Protein AF-A0A939H7C6-F1 (afdb_monomer_lite)

Sequence (168 aa):
MSLGDVASVATLLLFITYIAGRVWRVKIVLDSKFDVLEVKDFSEDIPALITEEDNYIDLGGPHLIKLSSPIKIRQVTFHKIDYSIDDSGDMQSKLNFGSSHIKIEPHECLYIGIELSETLPLHQIRIEYIDFSIATFGISENRRNGSIEKENYEVKSTIKTYLYYLVI

Secondary structure (DSSP, 8-state):
--HHHHHHHHHHHHHHHHHHHHHHHHHHHHHTTTT--EEEE--S---TTGGGSTTEEE-S-SEEEEEE-SS-EEEEEEEEEEEEE-TTSPEEEEEEEEEEEEEE-TT-EEEEEE---SSS-SEEEEEEETTS-EEEEEEEE-TTT--EEEEEEEEE--HHHHHHHHH-

Foldseek 3Di:
DDPVVVVVVVVVVVVVVVLVVLLVVLVVVQVPFPPPWDWDWPLDDPPPVVVPDPQEEEQPANTKIKTAGQFKWQKKWKWFWDWDQDPVRDIDIDTDTRDMDGIDHHGRIHIYHDHAAQPDFRMKMWIQTPLRKIWIWGWHAHPPPRDIDTHPTDIDDDPSNSVSSVVD

Structure (mmCIF, N/CA/C/O backbone):
data_AF-A0A939H7C6-F1
#
_entry.id   AF-A0A939H7C6-F1
#
loop_
_atom_site.group_PDB
_atom_site.id
_atom_site.type_symbol
_atom_site.label_atom_id
_atom_site.label_alt_id
_atom_site.label_comp_id
_atom_site.label_asym_id
_atom_site.label_entity_id
_atom_site.label_seq_id
_atom_site.pdbx_PDB_ins_code
_atom_site.Cartn_x
_atom_site.Cartn_y
_atom_site.Cartn_z
_atom_site.occupancy
_atom_site.B_iso_or_equiv
_atom_site.auth_seq_id
_atom_site.auth_comp_id
_atom_site.auth_asym_id
_atom_site.auth_atom_id
_atom_site.pdbx_PDB_model_num
ATOM 1 N N . MET A 1 1 ? 37.154 12.190 -38.096 1.00 66.94 1 MET A N 1
ATOM 2 C CA . MET A 1 1 ? 35.917 11.566 -37.593 1.00 66.94 1 MET A CA 1
ATOM 3 C C . MET A 1 1 ? 35.231 10.945 -38.792 1.00 66.94 1 MET A C 1
ATOM 5 O O . MET A 1 1 ? 34.924 11.662 -39.737 1.00 66.94 1 MET A O 1
ATOM 9 N N . SER A 1 2 ? 35.165 9.620 -38.839 1.00 85.69 2 SER A N 1
ATOM 10 C CA . SER A 1 2 ? 34.557 8.895 -39.953 1.00 85.69 2 SER A CA 1
ATOM 11 C C . SER A 1 2 ? 33.032 9.035 -39.908 1.00 85.69 2 SER A C 1
ATOM 13 O O . SER A 1 2 ? 32.458 9.342 -38.862 1.00 85.69 2 SER A O 1
ATOM 15 N N . LEU A 1 3 ? 32.357 8.791 -41.035 1.00 85.12 3 LEU A N 1
ATOM 16 C CA . LEU A 1 3 ? 30.890 8.775 -41.084 1.00 85.12 3 LEU A CA 1
ATOM 17 C C . LEU A 1 3 ? 30.302 7.754 -40.084 1.00 85.12 3 LEU A C 1
ATOM 19 O O . LEU A 1 3 ? 29.246 7.989 -39.502 1.00 85.12 3 LEU A O 1
ATOM 23 N N . GLY A 1 4 ? 31.024 6.651 -39.848 1.00 88.12 4 GLY A N 1
ATOM 24 C CA . GLY A 1 4 ? 30.667 5.621 -38.873 1.00 88.12 4 GLY A CA 1
ATOM 25 C C . GLY A 1 4 ? 30.739 6.103 -37.424 1.00 88.12 4 GLY A C 1
ATOM 26 O O . GLY A 1 4 ? 29.863 5.760 -36.634 1.00 88.12 4 GLY A O 1
ATOM 27 N N . ASP A 1 5 ? 31.708 6.957 -37.083 1.00 91.50 5 ASP A N 1
ATOM 28 C CA . ASP A 1 5 ? 31.823 7.526 -35.732 1.00 91.50 5 ASP A CA 1
ATOM 29 C C . ASP A 1 5 ? 30.631 8.439 -35.423 1.00 91.50 5 ASP A C 1
ATOM 31 O O . ASP A 1 5 ? 30.045 8.371 -34.344 1.00 91.50 5 ASP A O 1
ATOM 35 N N . VAL A 1 6 ? 30.230 9.264 -36.397 1.00 91.06 6 VAL A N 1
ATOM 36 C CA . VAL A 1 6 ? 29.074 10.163 -36.268 1.00 91.06 6 VAL A CA 1
ATOM 37 C C . VAL A 1 6 ? 27.775 9.362 -36.148 1.00 91.06 6 VAL A C 1
ATOM 39 O O . VAL A 1 6 ? 26.953 9.658 -35.281 1.00 91.06 6 VAL A O 1
ATOM 42 N N . ALA A 1 7 ? 27.605 8.319 -36.968 1.00 91.12 7 ALA A N 1
ATOM 43 C CA . ALA A 1 7 ? 26.440 7.440 -36.901 1.00 91.12 7 ALA A CA 1
ATOM 44 C C . ALA A 1 7 ? 26.359 6.692 -35.560 1.00 91.12 7 ALA A C 1
ATOM 46 O O . ALA A 1 7 ? 25.293 6.652 -34.951 1.00 91.12 7 ALA A O 1
ATOM 47 N N . SER A 1 8 ? 27.483 6.171 -35.063 1.00 93.19 8 SER A N 1
ATOM 48 C CA . SER A 1 8 ? 27.558 5.480 -33.772 1.00 93.19 8 SER A CA 1
ATOM 49 C C . SER A 1 8 ? 27.149 6.399 -32.614 1.00 93.19 8 SER A C 1
ATOM 51 O O . SER A 1 8 ? 26.252 6.062 -31.836 1.00 93.19 8 SER A O 1
ATOM 53 N N . VAL A 1 9 ? 27.704 7.617 -32.559 1.00 93.94 9 VAL A N 1
ATOM 54 C CA . VAL A 1 9 ? 27.340 8.622 -31.545 1.00 93.94 9 VAL A CA 1
ATOM 55 C C . VAL A 1 9 ? 25.857 8.996 -31.635 1.00 93.94 9 VAL A C 1
ATOM 57 O O . VAL A 1 9 ? 25.180 9.064 -30.609 1.00 93.94 9 VAL A O 1
ATOM 60 N N . ALA A 1 10 ? 25.326 9.184 -32.847 1.00 92.44 10 ALA A N 1
ATOM 61 C CA . ALA A 1 10 ? 23.911 9.486 -33.048 1.00 92.44 10 ALA A CA 1
ATOM 62 C C . ALA A 1 10 ? 23.000 8.341 -32.571 1.00 92.44 10 ALA A C 1
ATOM 64 O O . ALA A 1 10 ? 22.019 8.589 -31.870 1.00 92.44 10 ALA A O 1
ATOM 65 N N . THR A 1 11 ? 23.340 7.085 -32.884 1.00 94.00 11 THR A N 1
ATOM 66 C CA . THR A 1 11 ? 22.577 5.918 -32.410 1.00 94.00 11 THR A CA 1
ATOM 67 C C . THR A 1 11 ? 22.624 5.767 -30.892 1.00 94.00 11 THR A C 1
ATOM 69 O O . THR A 1 11 ? 21.600 5.468 -30.280 1.00 94.00 11 THR A O 1
ATOM 72 N N . LEU A 1 12 ? 23.769 6.051 -30.265 1.00 94.06 12 LEU A N 1
ATOM 73 C CA . LEU A 1 12 ? 23.910 6.015 -28.812 1.00 94.06 12 LEU A CA 1
ATOM 74 C C . LEU A 1 12 ? 23.056 7.096 -28.134 1.00 94.06 12 LEU A C 1
ATOM 76 O O . LEU A 1 12 ? 22.357 6.811 -27.163 1.00 94.06 12 LEU A O 1
ATOM 80 N N . LEU A 1 13 ? 23.059 8.323 -28.664 1.00 94.19 13 LEU A N 1
ATOM 81 C CA . LEU A 1 13 ? 22.219 9.412 -28.159 1.00 94.19 13 LEU A CA 1
ATOM 82 C C . LEU A 1 13 ? 20.725 9.099 -28.304 1.00 94.19 13 LEU A C 1
ATOM 84 O O . LEU A 1 13 ? 19.957 9.324 -27.366 1.00 94.19 13 LEU A O 1
ATOM 88 N N . LEU A 1 14 ? 20.307 8.542 -29.444 1.00 93.56 14 LEU A N 1
ATOM 89 C CA . LEU A 1 14 ? 18.924 8.103 -29.656 1.00 93.56 14 LEU A CA 1
ATOM 90 C C . LEU A 1 14 ? 18.518 7.009 -28.665 1.00 93.56 14 LEU A C 1
ATOM 92 O O . LEU A 1 14 ? 17.425 7.052 -28.108 1.00 93.56 14 LEU A O 1
ATOM 96 N N . PHE A 1 15 ? 19.411 6.062 -28.388 1.00 93.12 15 PHE A N 1
ATOM 97 C CA . PHE A 1 15 ? 19.155 5.006 -27.416 1.00 93.12 15 PHE A CA 1
ATOM 98 C C . PHE A 1 15 ? 18.995 5.551 -25.989 1.00 93.12 15 PHE A C 1
ATOM 100 O O . PHE A 1 15 ? 18.034 5.209 -25.298 1.00 93.12 15 PHE A O 1
ATOM 107 N N . ILE A 1 16 ? 19.885 6.451 -25.561 1.00 92.94 16 ILE A N 1
ATOM 108 C CA . ILE A 1 16 ? 19.815 7.078 -24.232 1.00 92.94 16 ILE A CA 1
ATOM 109 C C . ILE A 1 16 ? 18.540 7.917 -24.094 1.00 92.94 16 ILE A C 1
ATOM 111 O O . ILE A 1 16 ? 17.831 7.799 -23.095 1.00 92.94 16 ILE A O 1
ATOM 115 N N . THR A 1 17 ? 18.216 8.737 -25.097 1.00 91.38 17 THR A N 1
ATOM 116 C CA . THR A 1 17 ? 17.002 9.572 -25.079 1.00 91.38 17 THR A CA 1
ATOM 117 C C . THR A 1 17 ? 15.726 8.733 -25.099 1.00 91.38 17 THR A C 1
ATOM 119 O O . THR A 1 17 ? 14.783 9.053 -24.376 1.00 91.38 17 THR A O 1
ATOM 122 N N . TYR A 1 18 ? 15.709 7.618 -25.833 1.00 89.00 18 TYR A N 1
ATOM 123 C CA . TYR A 1 18 ? 14.611 6.653 -25.804 1.00 89.00 18 TYR A CA 1
ATOM 124 C C . TYR A 1 18 ? 14.410 6.046 -24.407 1.00 89.00 18 TYR A C 1
ATOM 126 O O . TYR A 1 18 ? 13.288 6.050 -23.896 1.00 89.00 18 TYR A O 1
ATOM 134 N N . ILE A 1 19 ? 15.483 5.577 -23.755 1.00 86.19 19 ILE A N 1
ATOM 135 C CA . ILE A 1 19 ? 15.402 5.025 -22.392 1.00 86.19 19 ILE A CA 1
ATOM 136 C C . ILE A 1 19 ? 14.924 6.093 -21.409 1.00 86.19 19 ILE A C 1
ATOM 138 O O . ILE A 1 19 ? 14.005 5.835 -20.632 1.00 86.19 19 ILE A O 1
ATOM 142 N N . ALA A 1 20 ? 15.499 7.296 -21.460 1.00 86.88 20 ALA A N 1
ATOM 143 C CA . ALA A 1 20 ? 15.105 8.397 -20.586 1.00 86.88 20 ALA A CA 1
ATOM 144 C C . ALA A 1 20 ? 13.619 8.755 -20.763 1.00 86.88 20 ALA A C 1
ATOM 146 O O . ALA A 1 20 ? 12.896 8.888 -19.777 1.00 86.88 20 ALA A O 1
ATOM 147 N N . GLY A 1 21 ? 13.140 8.828 -22.010 1.00 85.75 21 GLY A N 1
ATOM 148 C CA . GLY A 1 21 ? 11.731 9.066 -22.321 1.00 85.75 21 GLY A CA 1
ATOM 149 C C . GLY A 1 21 ? 10.813 7.954 -21.810 1.00 85.75 21 GLY A C 1
ATOM 150 O O . GLY A 1 21 ? 9.756 8.239 -21.242 1.00 85.75 21 GLY A O 1
ATOM 151 N N . ARG A 1 22 ? 11.222 6.683 -21.938 1.00 82.25 22 ARG A N 1
ATOM 152 C CA . ARG A 1 22 ? 10.477 5.548 -21.374 1.00 82.25 22 ARG A CA 1
ATOM 153 C C . ARG A 1 22 ? 10.399 5.647 -19.852 1.00 82.25 22 ARG A C 1
ATOM 155 O O . ARG A 1 22 ? 9.291 5.601 -19.330 1.00 82.25 22 ARG A O 1
ATOM 162 N N . VAL A 1 23 ? 11.516 5.864 -19.155 1.00 81.12 23 VAL A N 1
ATOM 163 C CA . VAL A 1 23 ? 11.548 6.016 -17.685 1.00 81.12 23 VAL A CA 1
ATOM 164 C C . VAL A 1 23 ? 10.670 7.183 -17.224 1.00 81.12 23 VAL A C 1
ATOM 166 O O . VAL A 1 23 ? 9.891 7.033 -16.282 1.00 81.12 23 VAL A O 1
ATOM 169 N N . TRP A 1 24 ? 10.732 8.322 -17.917 1.00 82.12 24 TRP A N 1
ATOM 170 C CA . TRP A 1 24 ? 9.889 9.482 -17.622 1.00 82.12 24 TRP A CA 1
ATOM 171 C C . TRP A 1 24 ? 8.396 9.159 -17.752 1.00 82.12 24 TRP A C 1
ATOM 173 O O . TRP A 1 24 ? 7.601 9.502 -16.877 1.00 82.12 24 TRP A O 1
ATOM 183 N N . ARG A 1 25 ? 8.007 8.438 -18.811 1.00 79.94 25 ARG A N 1
ATOM 184 C CA . ARG A 1 25 ? 6.623 7.987 -19.009 1.00 79.94 25 ARG A CA 1
ATOM 185 C C . ARG A 1 25 ? 6.154 7.071 -17.879 1.00 79.94 25 ARG A C 1
ATOM 187 O O . ARG A 1 25 ? 5.029 7.234 -17.420 1.00 79.94 25 ARG A O 1
ATOM 194 N N . VAL A 1 26 ? 6.998 6.141 -17.421 1.00 75.38 26 VAL A N 1
ATOM 195 C CA . VAL A 1 26 ? 6.676 5.257 -16.285 1.00 75.38 26 VAL A CA 1
ATOM 196 C C . VAL A 1 26 ? 6.364 6.078 -15.040 1.00 75.38 26 VAL A C 1
ATOM 198 O O . VAL A 1 26 ? 5.342 5.844 -14.403 1.00 75.38 26 VAL A O 1
ATOM 201 N N . LYS A 1 27 ? 7.187 7.089 -14.744 1.00 73.81 27 LYS A N 1
ATOM 202 C CA . LYS A 1 27 ? 6.975 7.972 -13.595 1.00 73.81 27 LYS A CA 1
ATOM 203 C C . LYS A 1 27 ? 5.628 8.704 -13.658 1.00 73.81 27 LYS A C 1
ATOM 205 O O . LYS A 1 27 ? 4.877 8.651 -12.694 1.00 73.81 27 LYS A O 1
ATOM 210 N N . ILE A 1 28 ? 5.279 9.299 -14.803 1.00 73.38 28 ILE A N 1
ATOM 211 C CA . ILE A 1 28 ? 3.978 9.980 -14.985 1.00 73.38 28 ILE A CA 1
ATOM 212 C C . ILE A 1 28 ? 2.801 9.015 -14.777 1.00 73.38 28 ILE A C 1
ATOM 214 O O . ILE A 1 28 ? 1.796 9.355 -14.150 1.00 73.38 28 ILE A O 1
ATOM 218 N N . VAL A 1 29 ? 2.903 7.808 -15.335 1.00 72.00 29 VAL A N 1
ATOM 219 C CA . VAL A 1 29 ? 1.852 6.790 -15.213 1.00 72.00 29 VAL A CA 1
ATOM 220 C C . VAL A 1 29 ? 1.681 6.358 -13.760 1.00 72.00 29 VAL A C 1
ATOM 222 O O . VAL A 1 29 ? 0.558 6.116 -13.337 1.00 72.00 29 VAL A O 1
ATOM 225 N N . LEU A 1 30 ? 2.765 6.273 -12.994 1.00 67.50 30 LEU A N 1
ATOM 226 C CA . LEU A 1 30 ? 2.699 5.951 -11.574 1.00 67.50 30 LEU A CA 1
ATOM 227 C C . LEU A 1 30 ? 2.049 7.089 -10.785 1.00 67.50 30 LEU A C 1
ATOM 229 O O . LEU A 1 30 ? 1.053 6.843 -10.119 1.00 67.50 30 LEU A O 1
ATOM 233 N N . ASP A 1 31 ? 2.514 8.329 -10.935 1.00 67.00 31 ASP A N 1
ATOM 234 C CA . ASP A 1 31 ? 1.998 9.472 -10.162 1.00 67.00 31 ASP A CA 1
ATOM 235 C C . ASP A 1 31 ? 0.481 9.699 -10.352 1.00 67.00 31 ASP A C 1
ATOM 237 O O . ASP A 1 31 ? -0.195 10.165 -9.441 1.00 67.00 31 ASP A O 1
ATOM 241 N N . SER A 1 32 ? -0.084 9.318 -11.504 1.00 63.97 32 SER A N 1
ATOM 242 C CA . SER A 1 32 ? -1.517 9.482 -11.815 1.00 63.97 32 SER A CA 1
ATOM 243 C C . SER A 1 32 ? -2.434 8.341 -11.347 1.00 63.97 32 SER A C 1
ATOM 245 O O . SER A 1 32 ? -3.654 8.487 -11.387 1.00 63.97 32 SER A O 1
ATOM 247 N N . LYS A 1 33 ? -1.891 7.192 -10.926 1.00 62.31 33 LYS A N 1
ATOM 248 C CA . LYS A 1 33 ? -2.680 5.965 -10.696 1.00 62.31 33 LYS A CA 1
ATOM 249 C C . LYS A 1 33 ? -3.192 5.776 -9.273 1.00 62.31 33 LYS A C 1
ATOM 251 O O . LYS A 1 33 ? -4.132 5.011 -9.065 1.00 62.31 33 LYS A O 1
ATOM 256 N N . PHE A 1 34 ? -2.577 6.433 -8.297 1.00 57.19 34 PHE A N 1
ATOM 257 C CA . PHE A 1 34 ? -2.714 6.047 -6.892 1.00 57.19 34 PHE A CA 1
ATOM 258 C C . PHE A 1 34 ? -3.747 6.849 -6.098 1.00 57.19 34 PHE A C 1
ATOM 260 O O . PHE A 1 34 ? -3.836 6.672 -4.888 1.00 57.19 34 PHE A O 1
ATOM 267 N N . ASP A 1 35 ? -4.562 7.670 -6.757 1.00 52.31 35 ASP A N 1
ATOM 268 C CA . ASP A 1 35 ? -5.533 8.538 -6.078 1.00 52.31 35 ASP A CA 1
ATOM 269 C C . ASP A 1 35 ? -6.914 7.885 -5.846 1.00 52.31 35 ASP A C 1
ATOM 271 O O . ASP A 1 35 ? -7.774 8.435 -5.166 1.00 52.31 35 ASP A O 1
ATOM 275 N N . VAL A 1 36 ? -7.152 6.677 -6.370 1.00 54.50 36 VAL A N 1
ATOM 276 C CA . VAL A 1 36 ? -8.513 6.104 -6.510 1.00 54.50 36 VAL A CA 1
ATOM 277 C C . VAL A 1 36 ? -8.884 5.122 -5.393 1.00 54.50 36 VAL A C 1
ATOM 279 O O . VAL A 1 36 ? -9.758 4.273 -5.550 1.00 54.50 36 VAL A O 1
ATOM 282 N N . LEU A 1 37 ? -8.199 5.194 -4.255 1.00 55.84 37 LEU A N 1
ATOM 283 C CA . LEU A 1 37 ? -8.503 4.315 -3.134 1.00 55.84 37 LEU A CA 1
ATOM 284 C C . LEU A 1 37 ? -9.665 4.901 -2.331 1.00 55.84 37 LEU A C 1
ATOM 286 O O . LEU A 1 37 ? -9.457 5.781 -1.488 1.00 55.84 37 LEU A O 1
ATOM 290 N N . GLU A 1 38 ? -10.877 4.451 -2.655 1.00 61.00 38 GLU A N 1
ATOM 291 C CA . GLU A 1 38 ? -12.088 4.800 -1.918 1.00 61.00 38 GLU A CA 1
ATOM 292 C C . GLU A 1 38 ? -12.112 4.022 -0.605 1.00 61.00 38 GLU A C 1
ATOM 294 O O . GLU A 1 38 ? -12.242 2.801 -0.625 1.00 61.00 38 GLU A O 1
ATOM 299 N N . VAL A 1 39 ? -12.000 4.743 0.512 1.00 60.59 39 VAL A N 1
ATOM 300 C CA . VAL A 1 39 ? -12.296 4.228 1.851 1.00 60.59 39 VAL A CA 1
ATOM 301 C C . VAL A 1 39 ? -13.599 4.875 2.289 1.00 60.59 39 VAL A C 1
ATOM 303 O O . VAL A 1 39 ? -13.682 6.099 2.379 1.00 60.59 39 VAL A O 1
ATOM 306 N N . LYS A 1 40 ? -14.640 4.068 2.479 1.00 62.84 40 LYS A N 1
ATOM 307 C CA . LYS A 1 40 ? -15.954 4.527 2.945 1.00 62.84 40 LYS A CA 1
ATOM 308 C C . LYS A 1 40 ? -16.288 3.818 4.244 1.00 62.84 40 LYS A C 1
ATOM 310 O O . LYS A 1 40 ? -16.062 2.611 4.332 1.00 62.84 40 LYS A O 1
ATOM 315 N N . ASP A 1 41 ? -16.808 4.585 5.196 1.00 58.53 41 ASP A N 1
ATOM 316 C CA . ASP A 1 41 ? -17.366 4.067 6.439 1.00 58.53 41 ASP A CA 1
ATOM 317 C C . ASP A 1 41 ? -18.742 3.464 6.144 1.00 58.53 41 ASP A C 1
ATOM 319 O O . ASP A 1 41 ? -19.601 4.117 5.545 1.00 58.53 41 ASP A O 1
ATOM 323 N N . PHE A 1 42 ? -18.924 2.200 6.503 1.00 58.94 42 PHE A N 1
ATOM 324 C CA . PHE A 1 42 ? -20.211 1.515 6.500 1.00 58.94 42 PHE A CA 1
ATOM 325 C C . PHE A 1 42 ? -20.653 1.379 7.964 1.00 58.94 42 PHE A C 1
ATOM 327 O O . PHE A 1 42 ? -20.561 0.311 8.563 1.00 58.94 42 PHE A O 1
ATOM 334 N N . SER A 1 43 ? -21.082 2.490 8.565 1.00 51.44 43 SER A N 1
ATOM 335 C CA . SER A 1 43 ? -21.568 2.531 9.952 1.00 51.44 43 SER A CA 1
ATOM 336 C C . SER A 1 43 ? -23.062 2.209 10.096 1.00 51.44 43 SER A C 1
ATOM 338 O O . SER A 1 43 ? -23.575 2.151 11.211 1.00 51.44 43 SER A O 1
ATOM 340 N N . GLU A 1 44 ? -23.764 1.935 8.993 1.00 46.88 44 GLU A N 1
ATOM 341 C CA . GLU A 1 44 ? -25.140 1.433 9.011 1.00 46.88 44 GLU A CA 1
ATOM 342 C C . GLU A 1 44 ? -25.126 -0.082 8.791 1.00 46.88 44 GLU A C 1
ATOM 344 O O . GLU A 1 44 ? -24.761 -0.530 7.707 1.00 46.88 44 GLU A O 1
ATOM 349 N N . ASP A 1 45 ? -25.473 -0.828 9.849 1.00 50.12 45 ASP A N 1
ATOM 350 C CA . ASP A 1 45 ? -25.717 -2.275 9.909 1.00 50.12 45 ASP A CA 1
ATOM 351 C C . ASP A 1 45 ? -24.846 -3.108 8.960 1.00 50.12 45 ASP A C 1
ATOM 353 O O . ASP A 1 45 ? -25.201 -3.263 7.794 1.00 50.12 45 ASP A O 1
ATOM 357 N N . ILE A 1 46 ? -23.750 -3.709 9.464 1.00 54.47 46 ILE A N 1
ATOM 358 C CA . ILE A 1 46 ? -22.987 -4.736 8.727 1.00 54.47 46 ILE A CA 1
ATOM 359 C C . ILE A 1 46 ? -24.015 -5.733 8.182 1.00 54.47 46 ILE A C 1
ATOM 361 O O . ILE A 1 46 ? -24.593 -6.493 8.968 1.00 54.47 46 ILE A O 1
ATOM 365 N N . PRO A 1 47 ? -24.306 -5.737 6.869 1.00 53.56 47 PRO A N 1
ATOM 366 C CA . PRO A 1 47 ? -25.296 -6.648 6.348 1.00 53.56 47 PRO A CA 1
ATOM 367 C C . PRO A 1 47 ? -24.734 -8.035 6.615 1.00 53.56 47 PRO A C 1
ATOM 369 O O . PRO A 1 47 ? -23.610 -8.320 6.203 1.00 53.56 47 PRO A O 1
ATOM 372 N N . ALA A 1 48 ? -25.503 -8.904 7.272 1.00 52.62 48 ALA A N 1
ATOM 373 C CA . ALA A 1 48 ? -25.116 -10.302 7.485 1.00 52.62 48 ALA A CA 1
ATOM 374 C C . ALA A 1 48 ? -24.687 -11.003 6.172 1.00 52.62 48 ALA A C 1
ATOM 376 O O . ALA A 1 48 ? -23.968 -11.996 6.205 1.00 52.62 48 ALA A O 1
ATOM 377 N N . LEU A 1 49 ? -25.076 -10.433 5.021 1.00 49.53 49 LEU A N 1
ATOM 378 C CA . LEU A 1 49 ? -24.631 -10.791 3.676 1.00 49.53 49 LEU A CA 1
ATOM 379 C C . LEU A 1 49 ? -23.116 -10.632 3.423 1.00 49.53 49 LEU A C 1
ATOM 381 O O . LEU A 1 49 ? -22.563 -11.432 2.683 1.00 49.53 49 LEU A O 1
ATOM 385 N N . ILE A 1 50 ? -22.440 -9.623 3.989 1.00 57.12 50 ILE A N 1
ATOM 386 C CA . ILE A 1 50 ? -21.019 -9.336 3.686 1.00 57.12 50 ILE A CA 1
ATOM 387 C C . ILE A 1 50 ? -20.091 -10.322 4.405 1.00 57.12 50 ILE A C 1
ATOM 389 O O . ILE A 1 50 ? -19.061 -10.716 3.870 1.00 57.12 50 ILE A O 1
ATOM 393 N N . THR A 1 51 ? -20.475 -10.772 5.600 1.00 54.69 51 THR A N 1
ATOM 394 C CA . THR A 1 51 ? -19.737 -11.783 6.375 1.00 54.69 51 THR A CA 1
ATOM 395 C C . THR A 1 51 ? -19.720 -13.173 5.732 1.00 54.69 51 THR A C 1
ATOM 397 O O . THR A 1 51 ? -18.925 -14.011 6.152 1.00 54.69 51 THR A O 1
ATOM 400 N N . GLU A 1 52 ? -20.570 -13.426 4.730 1.00 51.44 52 GLU A N 1
ATOM 401 C CA . GLU A 1 52 ? -20.605 -14.684 3.969 1.00 51.44 52 GLU A CA 1
ATOM 402 C C . GLU A 1 52 ? -19.856 -14.609 2.622 1.00 51.44 52 GLU A C 1
ATOM 404 O O . GLU A 1 52 ? -19.714 -15.630 1.950 1.00 51.44 52 GLU A O 1
ATOM 409 N N . GLU A 1 53 ? -19.351 -13.435 2.220 1.00 58.19 53 GLU A N 1
ATOM 410 C CA . GLU A 1 53 ? -18.534 -13.280 1.010 1.00 58.19 53 GLU A CA 1
ATOM 411 C C . GLU A 1 53 ? -17.041 -13.549 1.298 1.00 58.19 53 GLU A C 1
ATOM 413 O O . GLU A 1 53 ? -16.501 -13.130 2.321 1.00 58.19 53 GLU A O 1
ATOM 418 N N . ASP A 1 54 ? -16.332 -14.183 0.353 1.00 62.53 54 ASP A N 1
ATOM 419 C CA . ASP A 1 54 ? -14.891 -14.516 0.447 1.00 62.53 54 ASP A CA 1
ATOM 420 C C . ASP A 1 54 ? -13.956 -13.283 0.596 1.00 62.53 54 ASP A C 1
ATOM 422 O O . ASP A 1 54 ? -12.752 -13.422 0.830 1.00 62.53 54 ASP A O 1
ATOM 426 N N . ASN A 1 55 ? -14.500 -12.065 0.486 1.00 75.31 55 ASN A N 1
ATOM 427 C CA . ASN A 1 55 ? -13.776 -10.791 0.474 1.00 75.31 55 ASN A CA 1
ATOM 428 C C . ASN A 1 55 ? -13.973 -9.967 1.761 1.00 75.31 55 ASN A C 1
ATOM 430 O O . ASN A 1 55 ? -13.953 -8.732 1.726 1.00 75.31 55 ASN A O 1
ATOM 434 N N . TYR A 1 56 ? -14.153 -10.639 2.900 1.00 81.56 56 TYR A N 1
ATOM 435 C CA . TYR A 1 56 ? -14.220 -10.011 4.219 1.00 81.56 56 TYR A CA 1
ATOM 436 C C . TYR A 1 56 ? -13.011 -10.371 5.096 1.00 81.56 56 TYR A C 1
ATOM 438 O O . TYR A 1 56 ? -12.562 -11.517 5.138 1.00 81.56 56 TYR A O 1
ATOM 446 N N . ILE A 1 57 ? -12.476 -9.382 5.816 1.00 82.06 57 ILE A N 1
ATOM 447 C CA . ILE A 1 57 ? -11.396 -9.559 6.795 1.00 82.06 57 ILE A CA 1
ATOM 448 C C . ILE A 1 57 ? -11.781 -8.871 8.093 1.00 82.06 57 ILE A C 1
ATOM 450 O O . ILE A 1 57 ? -11.980 -7.660 8.121 1.00 82.06 57 ILE A O 1
ATOM 454 N N . ASP A 1 58 ? -11.792 -9.628 9.183 1.00 83.88 58 ASP A N 1
ATOM 455 C CA . ASP A 1 58 ? -11.959 -9.072 10.520 1.00 83.88 58 ASP A CA 1
ATOM 456 C C . ASP A 1 58 ? -10.592 -8.816 11.175 1.00 83.88 58 ASP A C 1
ATOM 458 O O . ASP A 1 58 ? -9.783 -9.733 11.344 1.00 83.88 58 ASP A O 1
ATOM 462 N N . LEU A 1 59 ? -10.317 -7.556 11.519 1.00 82.06 59 LEU A N 1
ATOM 463 C CA . LEU A 1 59 ? -9.162 -7.123 12.313 1.00 82.06 59 LEU A CA 1
ATOM 464 C C . LEU A 1 59 ? -9.548 -6.785 13.765 1.00 82.06 59 LEU A C 1
ATOM 466 O O . LEU A 1 59 ? -8.688 -6.347 14.529 1.00 82.06 59 LEU A O 1
ATOM 470 N N . GLY A 1 60 ? -10.804 -7.019 14.160 1.00 76.12 60 GLY A N 1
ATOM 471 C CA . GLY A 1 60 ? -11.275 -6.924 15.539 1.00 76.12 60 GLY A CA 1
ATOM 472 C C . GLY A 1 60 ? -11.764 -5.539 15.955 1.00 76.12 60 GLY A C 1
ATOM 473 O O . GLY A 1 60 ? -11.472 -5.117 17.072 1.00 76.12 60 GLY A O 1
ATOM 474 N N . GLY A 1 61 ? -12.504 -4.831 15.097 1.00 77.44 61 GLY A N 1
ATOM 475 C CA . GLY A 1 61 ? -13.056 -3.520 15.448 1.00 77.44 61 GLY A CA 1
ATOM 476 C C . GLY A 1 61 ? -14.440 -3.222 14.866 1.00 77.44 61 GLY A C 1
ATOM 477 O O . GLY A 1 61 ? -14.921 -3.953 14.001 1.00 77.44 61 GLY A O 1
ATOM 478 N N . PRO A 1 62 ? -15.104 -2.167 15.374 1.00 75.19 62 PRO A N 1
ATOM 479 C CA . PRO A 1 62 ? -16.513 -1.896 15.095 1.00 75.19 62 PRO A CA 1
ATOM 480 C C . PRO A 1 62 ? -16.762 -1.190 13.756 1.00 75.19 62 PRO A C 1
ATOM 482 O O . PRO A 1 62 ? -17.909 -1.127 13.323 1.00 75.19 62 PRO A O 1
ATOM 485 N N . HIS A 1 63 ? -15.727 -0.652 13.104 1.00 77.69 63 HIS A N 1
ATOM 486 C CA . HIS A 1 63 ? -15.882 0.076 11.846 1.00 77.69 63 HIS A CA 1
ATOM 487 C C . HIS A 1 63 ? -15.710 -0.862 10.660 1.00 77.69 63 HIS A C 1
ATOM 489 O O . HIS A 1 63 ? -14.769 -1.656 10.622 1.00 77.69 63 HIS A O 1
ATOM 495 N N . LEU A 1 64 ? -16.580 -0.732 9.659 1.00 78.00 64 LEU A N 1
ATOM 496 C CA . LEU A 1 64 ? -16.449 -1.451 8.400 1.00 78.00 64 LEU A CA 1
ATOM 497 C C . LEU A 1 64 ? -15.912 -0.501 7.336 1.00 78.00 64 LEU A C 1
ATOM 499 O O . LEU A 1 64 ? -16.594 0.435 6.919 1.00 78.00 64 LEU A O 1
ATOM 503 N N . ILE A 1 65 ? -14.699 -0.770 6.865 1.00 79.12 65 ILE A N 1
ATOM 504 C CA . ILE A 1 65 ? -14.105 -0.026 5.762 1.00 79.12 65 ILE A CA 1
ATOM 505 C C . ILE A 1 65 ? -14.210 -0.824 4.470 1.00 79.12 65 ILE A C 1
ATOM 507 O O . ILE A 1 65 ? -13.963 -2.032 4.420 1.00 79.12 65 ILE A O 1
ATOM 511 N N . LYS A 1 66 ? -14.553 -0.122 3.397 1.00 80.88 66 LYS A N 1
ATOM 512 C CA . LYS A 1 66 ? -14.519 -0.663 2.041 1.00 80.88 66 LYS A CA 1
ATOM 513 C C . LYS A 1 66 ? -13.215 -0.272 1.359 1.00 80.88 66 LYS A C 1
ATOM 515 O O . LYS A 1 66 ? -12.839 0.891 1.403 1.00 80.88 66 LYS A O 1
ATOM 520 N N . LEU A 1 67 ? -12.571 -1.222 0.691 1.00 81.88 67 LEU A N 1
ATOM 521 C CA . LEU A 1 67 ? -11.391 -1.019 -0.139 1.00 81.88 67 LEU A CA 1
ATOM 522 C C . LEU A 1 67 ? -11.703 -1.457 -1.572 1.00 81.88 67 LEU A C 1
ATOM 524 O O . LEU A 1 67 ? -12.062 -2.608 -1.806 1.00 81.88 67 LEU A O 1
ATOM 528 N N . SER A 1 68 ? -11.535 -0.566 -2.545 1.00 81.69 68 SER A N 1
ATOM 529 C CA . SER A 1 68 ? -11.602 -0.927 -3.964 1.00 81.69 68 SER A CA 1
ATOM 530 C C . SER A 1 68 ? -10.565 -0.153 -4.768 1.00 81.69 68 SER A C 1
ATOM 532 O O . SER A 1 68 ? -10.118 0.922 -4.366 1.00 81.69 68 SER A O 1
ATOM 534 N N . SER A 1 69 ? -10.160 -0.718 -5.903 1.00 81.81 69 SER A N 1
ATOM 535 C CA . SER A 1 69 ? -9.202 -0.102 -6.813 1.00 81.81 69 SER A CA 1
ATOM 536 C C . SER A 1 69 ? -9.580 -0.387 -8.267 1.00 81.81 69 SER A C 1
ATOM 538 O O . SER A 1 69 ? -9.979 -1.508 -8.583 1.00 81.81 69 SER A O 1
ATOM 540 N N . PRO A 1 70 ? -9.406 0.577 -9.189 1.00 81.62 70 PRO A N 1
ATOM 541 C CA . PRO A 1 70 ? -9.543 0.331 -10.626 1.00 81.62 70 PRO A CA 1
ATOM 542 C C . PRO A 1 70 ? -8.403 -0.528 -11.195 1.00 81.62 70 PRO A C 1
ATOM 544 O O . PRO A 1 70 ? -8.438 -0.928 -12.357 1.00 81.62 70 PRO A O 1
ATOM 547 N N . ILE A 1 71 ? -7.357 -0.783 -10.407 1.00 82.44 71 ILE A N 1
ATOM 548 C CA . ILE A 1 71 ? -6.194 -1.569 -10.807 1.00 82.44 71 ILE A CA 1
ATOM 549 C C . ILE A 1 71 ? -6.203 -2.863 -10.010 1.00 82.44 71 ILE A C 1
ATOM 551 O O . ILE A 1 71 ? -6.474 -2.872 -8.813 1.00 82.44 71 ILE A O 1
ATOM 555 N N . LYS A 1 72 ? -5.837 -3.957 -10.677 1.00 86.50 72 LYS A N 1
ATOM 556 C CA . LYS A 1 72 ? -5.679 -5.253 -10.028 1.00 86.50 72 LYS A CA 1
ATOM 557 C C . LYS A 1 72 ? -4.662 -5.164 -8.891 1.00 86.50 72 LYS A C 1
ATOM 559 O O . LYS A 1 72 ? -3.492 -4.823 -9.114 1.00 86.50 72 LYS A O 1
ATOM 564 N N . ILE A 1 73 ? -5.098 -5.543 -7.698 1.00 88.31 73 ILE A N 1
ATOM 565 C CA . ILE A 1 73 ? -4.240 -5.655 -6.527 1.00 88.31 73 ILE A CA 1
ATOM 566 C C . ILE A 1 73 ? -3.740 -7.091 -6.462 1.00 88.31 73 ILE A C 1
ATOM 568 O O . ILE A 1 73 ? -4.504 -8.048 -6.560 1.00 88.31 73 ILE A O 1
ATOM 572 N N . ARG A 1 74 ? -2.430 -7.250 -6.310 1.00 89.50 74 ARG A N 1
ATOM 573 C CA . ARG A 1 74 ? -1.792 -8.554 -6.141 1.00 89.50 74 ARG A CA 1
ATOM 574 C C . ARG A 1 74 ? -1.932 -9.033 -4.701 1.00 89.50 74 ARG A C 1
ATOM 576 O O . ARG A 1 74 ? -2.215 -10.208 -4.484 1.00 89.50 74 ARG A O 1
ATOM 583 N N . GLN A 1 75 ? -1.731 -8.140 -3.738 1.00 90.50 75 GLN A N 1
ATOM 584 C CA . GLN A 1 75 ? -1.800 -8.469 -2.321 1.00 90.50 75 GLN A CA 1
ATOM 585 C C . GLN A 1 75 ? -2.117 -7.228 -1.486 1.00 90.50 75 GLN A C 1
ATOM 587 O O . GLN A 1 75 ? -1.585 -6.150 -1.741 1.00 90.50 75 GLN A 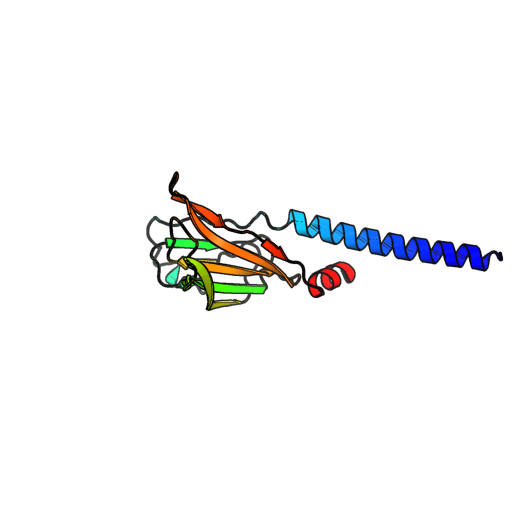O 1
ATOM 592 N N . VAL A 1 76 ? -2.927 -7.405 -0.449 1.00 89.44 76 VAL A N 1
ATOM 593 C CA . VAL A 1 76 ? -3.119 -6.435 0.631 1.00 89.44 76 VAL A CA 1
ATOM 594 C C . VAL A 1 76 ? -2.575 -7.046 1.913 1.00 89.44 76 VAL A C 1
ATOM 596 O O . VAL A 1 76 ? -2.817 -8.214 2.201 1.00 89.44 76 VAL A O 1
ATOM 599 N N . THR A 1 77 ? -1.802 -6.280 2.669 1.00 91.19 77 THR A N 1
ATOM 600 C CA . THR A 1 77 ? -1.242 -6.684 3.958 1.00 91.19 77 THR A CA 1
ATOM 601 C C . THR A 1 77 ? -1.615 -5.659 5.012 1.00 91.19 77 THR A C 1
ATOM 603 O O . THR A 1 77 ? -1.452 -4.459 4.796 1.00 91.19 77 THR A O 1
ATOM 606 N N . PHE A 1 78 ? -2.089 -6.144 6.150 1.00 90.06 78 PHE A N 1
ATOM 607 C CA . PHE A 1 78 ? -2.521 -5.341 7.279 1.00 90.06 78 PHE A CA 1
ATOM 608 C C . PHE A 1 78 ? -1.515 -5.482 8.409 1.00 90.06 78 PHE A C 1
ATOM 610 O O . PHE A 1 78 ? -1.124 -6.591 8.788 1.00 90.06 78 PHE A O 1
ATOM 617 N N . HIS A 1 79 ? -1.105 -4.348 8.954 1.00 90.62 79 HIS A N 1
ATOM 618 C CA . HIS A 1 79 ? -0.218 -4.277 10.098 1.00 90.62 79 HIS A CA 1
ATOM 619 C C . HIS A 1 79 ? -0.910 -3.536 11.234 1.00 90.62 79 HIS A C 1
ATOM 621 O O . HIS A 1 79 ? -1.493 -2.477 11.009 1.00 90.62 79 HIS A O 1
ATOM 627 N N . LYS A 1 80 ? -0.807 -4.070 12.449 1.00 88.88 80 LYS A N 1
ATOM 628 C CA . LYS A 1 80 ? -1.179 -3.352 13.667 1.00 88.88 80 LYS A CA 1
ATOM 629 C C . LYS A 1 80 ? -0.005 -2.486 14.107 1.00 88.88 80 LYS A C 1
ATOM 631 O O . LYS A 1 80 ? 1.138 -2.954 14.088 1.00 88.88 80 LYS A O 1
ATOM 636 N N . ILE A 1 81 ? -0.284 -1.242 14.469 1.00 88.44 81 ILE A N 1
ATOM 637 C CA . ILE A 1 81 ? 0.713 -0.295 14.957 1.00 88.44 81 ILE A CA 1
ATOM 638 C C . ILE A 1 81 ? 0.624 -0.253 16.479 1.00 88.44 81 ILE A C 1
ATOM 640 O O . ILE A 1 81 ? -0.376 0.194 17.036 1.00 88.44 81 ILE A O 1
ATOM 644 N N . ASP A 1 82 ? 1.681 -0.707 17.145 1.00 87.38 82 ASP A N 1
ATOM 645 C CA . ASP A 1 82 ? 1.830 -0.530 18.584 1.00 87.38 82 ASP A CA 1
ATOM 646 C C . ASP A 1 82 ? 2.665 0.720 18.845 1.00 87.38 82 ASP A C 1
ATOM 648 O O . ASP A 1 82 ? 3.777 0.856 18.326 1.00 87.38 82 ASP A O 1
ATOM 652 N N . TYR A 1 83 ? 2.139 1.615 19.675 1.00 86.44 83 TYR A N 1
ATOM 653 C CA . TYR A 1 83 ? 2.842 2.811 20.115 1.00 86.44 83 TYR A CA 1
ATOM 654 C C . TYR A 1 83 ? 3.415 2.598 21.514 1.00 86.44 83 TYR A C 1
ATOM 656 O O . TYR A 1 83 ? 2.708 2.173 22.428 1.00 86.44 83 TYR A O 1
ATOM 664 N N . SER A 1 84 ? 4.689 2.929 21.697 1.00 87.06 84 SER A N 1
ATOM 665 C CA . SER A 1 84 ? 5.353 2.927 23.000 1.00 87.06 84 SER A CA 1
ATOM 666 C C . SER A 1 84 ? 6.163 4.200 23.169 1.00 87.06 84 SER A C 1
ATOM 668 O O . SER A 1 84 ? 6.750 4.686 22.207 1.00 87.06 84 SER A O 1
ATOM 670 N N . ILE A 1 85 ? 6.223 4.720 24.387 1.00 85.75 85 ILE A N 1
ATOM 671 C CA . ILE A 1 85 ? 7.104 5.836 24.730 1.00 85.75 85 ILE A CA 1
ATOM 672 C C . ILE A 1 85 ? 8.409 5.229 25.241 1.00 85.75 85 ILE A C 1
ATOM 674 O O . ILE A 1 85 ? 8.368 4.340 26.093 1.00 85.75 85 ILE A O 1
ATOM 678 N N . ASP A 1 86 ? 9.541 5.651 24.685 1.00 86.69 86 ASP A N 1
ATOM 679 C CA . ASP A 1 86 ? 10.850 5.216 25.166 1.00 86.69 86 ASP A CA 1
ATOM 680 C C . ASP A 1 86 ? 11.303 5.989 26.417 1.00 86.69 86 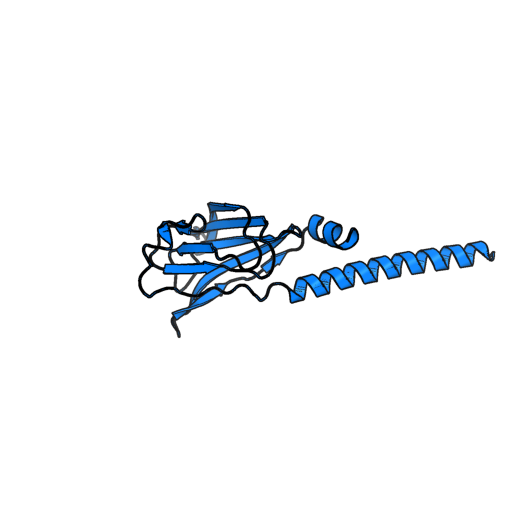ASP A C 1
ATOM 682 O O . ASP A 1 86 ? 10.664 6.946 26.858 1.00 86.69 86 ASP A O 1
ATOM 686 N N . ASP A 1 87 ? 12.429 5.574 27.000 1.00 82.88 87 ASP A N 1
ATOM 687 C CA . ASP A 1 87 ? 12.987 6.198 28.208 1.00 82.88 87 ASP A CA 1
ATOM 688 C C . ASP A 1 87 ? 13.393 7.674 28.000 1.00 82.88 87 ASP A C 1
ATOM 690 O O . ASP A 1 87 ? 13.578 8.405 28.975 1.00 82.88 87 ASP A O 1
ATOM 694 N N . SER A 1 88 ? 13.522 8.127 26.745 1.00 81.56 88 SER A N 1
ATOM 695 C CA . SER A 1 88 ? 13.832 9.517 26.378 1.00 81.56 88 SER A CA 1
ATOM 696 C C . SER A 1 88 ? 12.571 10.376 26.220 1.00 81.56 88 SER A C 1
ATOM 698 O O . SER A 1 88 ? 12.677 11.594 26.074 1.00 81.56 88 SER A O 1
ATOM 700 N N . GLY A 1 89 ? 11.385 9.763 26.288 1.00 78.62 89 GLY A N 1
ATOM 701 C CA . GLY A 1 89 ? 10.099 10.415 26.059 1.00 78.62 89 GLY A CA 1
ATOM 702 C C . GLY A 1 89 ? 9.681 10.467 24.587 1.00 78.62 89 GLY A C 1
ATOM 703 O O . GLY A 1 89 ? 8.640 11.057 24.291 1.00 78.62 89 GLY A O 1
ATOM 704 N N . ASP A 1 90 ? 10.442 9.849 23.679 1.00 82.75 90 ASP A N 1
ATOM 705 C CA . ASP A 1 90 ? 10.124 9.814 22.254 1.00 82.75 90 ASP A CA 1
ATOM 706 C C . ASP A 1 90 ? 9.128 8.685 21.945 1.00 82.75 90 ASP A C 1
ATOM 708 O O . ASP A 1 90 ? 9.181 7.578 22.492 1.00 82.75 90 ASP A O 1
ATOM 712 N N . MET A 1 91 ? 8.179 8.970 21.050 1.00 81.06 91 MET A N 1
ATOM 713 C CA . MET A 1 91 ? 7.173 8.000 20.623 1.00 81.06 91 MET A CA 1
ATOM 714 C C . MET A 1 91 ? 7.752 7.072 19.553 1.00 81.06 91 MET A C 1
ATOM 716 O O . MET A 1 91 ? 8.062 7.489 18.438 1.00 81.06 91 MET A O 1
ATOM 720 N N . GLN A 1 92 ? 7.825 5.789 19.879 1.00 83.25 92 GLN A N 1
ATOM 721 C CA . GLN A 1 92 ? 8.202 4.715 18.972 1.00 83.25 92 GLN A CA 1
ATOM 722 C C . GLN A 1 92 ? 6.944 4.028 18.439 1.00 83.25 92 GLN A C 1
ATOM 724 O O . GLN A 1 92 ? 5.974 3.823 19.172 1.00 83.25 92 GLN A O 1
ATOM 729 N N . SER A 1 93 ? 6.976 3.636 17.165 1.00 83.88 93 SER A N 1
ATOM 730 C CA . SER A 1 93 ? 5.933 2.806 16.560 1.00 83.88 93 SER A CA 1
ATOM 731 C C . SER A 1 93 ? 6.523 1.480 16.100 1.00 83.88 93 SER A C 1
ATOM 733 O O . SER A 1 93 ? 7.585 1.428 15.474 1.00 83.88 93 SER A O 1
ATOM 735 N N . LYS A 1 94 ? 5.836 0.386 16.421 1.00 84.94 94 LYS A N 1
ATOM 736 C CA . LYS A 1 94 ? 6.200 -0.960 15.992 1.00 84.94 94 LYS A CA 1
ATOM 737 C C . LYS A 1 94 ? 5.086 -1.538 15.135 1.00 84.94 94 LYS A C 1
ATOM 739 O O . LYS A 1 94 ? 3.935 -1.595 15.549 1.00 84.94 94 LYS A O 1
ATOM 744 N N . LEU A 1 95 ? 5.454 -1.995 13.942 1.00 84.75 95 LEU A N 1
ATOM 745 C CA . LEU A 1 95 ? 4.541 -2.672 13.029 1.00 84.75 95 LEU A CA 1
ATOM 746 C C . LEU A 1 95 ? 4.533 -4.169 13.324 1.00 84.75 95 LEU A C 1
ATOM 748 O O . LEU A 1 95 ? 5.544 -4.850 13.144 1.00 84.75 95 LEU A O 1
ATOM 752 N N . ASN A 1 96 ? 3.377 -4.690 13.718 1.00 84.06 96 ASN A N 1
ATOM 753 C CA . ASN A 1 96 ? 3.145 -6.121 13.838 1.00 84.06 96 ASN A CA 1
ATOM 754 C C . ASN A 1 96 ? 2.288 -6.596 12.670 1.00 84.06 96 ASN A C 1
ATOM 756 O O . ASN A 1 96 ? 1.334 -5.933 12.270 1.00 84.06 96 ASN A O 1
ATOM 760 N N . PHE A 1 97 ? 2.628 -7.746 12.097 1.00 82.62 97 PHE A N 1
ATOM 761 C CA . PHE A 1 97 ? 1.803 -8.360 11.063 1.00 82.62 97 PHE A CA 1
ATOM 762 C C . PHE A 1 97 ? 0.448 -8.776 11.651 1.00 82.62 97 PHE A C 1
ATOM 764 O O . PHE A 1 97 ? 0.416 -9.472 12.663 1.00 82.62 97 PHE A O 1
ATOM 771 N N . GLY A 1 98 ? -0.642 -8.343 11.017 1.00 74.31 98 GLY A N 1
ATOM 772 C CA . GLY A 1 98 ? -2.000 -8.759 11.358 1.00 74.31 98 GLY A CA 1
ATOM 773 C C . GLY A 1 98 ? -2.472 -9.868 10.427 1.00 74.31 98 GLY A C 1
ATOM 774 O O . GLY A 1 98 ? -2.546 -11.031 10.812 1.00 74.31 98 GLY A O 1
ATOM 775 N N . SER A 1 99 ? -2.761 -9.508 9.178 1.00 79.00 99 SER A N 1
ATOM 776 C CA . SER A 1 99 ? -3.299 -10.428 8.175 1.00 79.00 99 SER A CA 1
ATOM 777 C C . SER A 1 99 ? -2.902 -10.009 6.759 1.00 79.00 99 SER A C 1
ATOM 779 O O . SER A 1 99 ? -2.339 -8.935 6.530 1.00 79.00 99 SER A O 1
ATOM 781 N N . SER A 1 100 ? -3.187 -10.865 5.781 1.00 82.62 100 SER A N 1
ATOM 782 C CA . SER A 1 100 ? -3.036 -10.525 4.369 1.00 82.62 100 SER A CA 1
ATOM 783 C C . SER A 1 100 ? -4.130 -11.155 3.528 1.00 82.62 100 SER A C 1
ATOM 785 O O . SER A 1 100 ? -4.535 -12.283 3.796 1.00 82.62 100 SER A O 1
ATOM 787 N N . HIS A 1 101 ? -4.510 -10.470 2.460 1.00 79.19 101 HIS A N 1
ATOM 788 C CA . HIS A 1 101 ? -5.433 -10.962 1.453 1.00 79.19 101 HIS A CA 1
ATOM 789 C C . HIS A 1 101 ? -4.773 -10.938 0.087 1.00 79.19 101 HIS A C 1
ATOM 791 O O . HIS A 1 101 ? -4.021 -10.019 -0.253 1.00 79.19 101 HIS A O 1
ATOM 797 N N . ILE A 1 102 ? -5.019 -11.986 -0.684 1.00 79.31 102 ILE A N 1
ATOM 798 C CA . ILE A 1 102 ? -4.333 -12.217 -1.945 1.00 79.31 102 ILE A CA 1
ATOM 799 C C . ILE A 1 102 ? -5.327 -11.952 -3.057 1.00 79.31 102 ILE A C 1
ATOM 801 O O . ILE A 1 102 ? -6.384 -12.562 -3.078 1.00 79.31 102 ILE A O 1
ATOM 805 N N . LYS A 1 103 ? -4.898 -11.133 -4.019 1.00 82.31 103 LYS A N 1
ATOM 806 C CA . LYS A 1 103 ? -5.542 -10.930 -5.314 1.00 82.31 103 LYS A CA 1
ATOM 807 C C . LYS A 1 103 ? -6.966 -10.355 -5.234 1.00 82.31 103 LYS A C 1
ATOM 809 O O . LYS A 1 103 ? -7.923 -11.088 -5.063 1.00 82.31 103 LYS A O 1
ATOM 814 N N . ILE A 1 104 ? -7.082 -9.060 -5.516 1.00 83.94 104 ILE A N 1
ATOM 815 C CA . ILE A 1 104 ? -8.367 -8.368 -5.705 1.00 83.94 104 ILE A CA 1
ATOM 816 C C . ILE A 1 104 ? -8.430 -7.935 -7.171 1.00 83.94 104 ILE A C 1
ATOM 818 O O . ILE A 1 104 ? -7.502 -7.279 -7.673 1.00 83.94 104 ILE A O 1
ATOM 822 N N . GLU A 1 105 ? -9.468 -8.353 -7.890 1.00 86.69 105 GLU A N 1
ATOM 823 C CA . GLU A 1 105 ? -9.679 -7.958 -9.280 1.00 86.69 105 GLU A CA 1
ATOM 824 C C . GLU A 1 105 ? -10.068 -6.466 -9.381 1.00 86.69 105 GLU A C 1
ATOM 826 O O . GLU A 1 105 ? -10.511 -5.853 -8.407 1.00 86.69 105 GLU A O 1
ATOM 831 N N . PRO A 1 106 ? -9.873 -5.819 -10.544 1.00 84.00 106 PRO A N 1
ATOM 832 C CA . PRO A 1 106 ? -10.286 -4.431 -10.733 1.00 84.00 106 PRO A CA 1
ATOM 833 C C . PRO A 1 106 ? -11.760 -4.208 -10.372 1.00 84.00 106 PRO A C 1
ATOM 835 O O . PRO A 1 106 ? -12.628 -4.939 -10.844 1.00 84.00 106 PRO A O 1
ATOM 838 N N . HIS A 1 107 ? -12.033 -3.169 -9.580 1.00 81.69 107 HIS A N 1
ATOM 839 C CA . HIS A 1 107 ? -13.357 -2.788 -9.065 1.00 81.69 107 HIS A CA 1
ATOM 840 C C . HIS A 1 107 ? -14.015 -3.795 -8.113 1.00 81.69 107 HIS A C 1
ATOM 842 O O . HIS A 1 107 ? -15.119 -3.545 -7.625 1.00 81.69 107 HIS A O 1
ATOM 848 N N . GLU A 1 108 ? -13.337 -4.894 -7.791 1.00 83.81 108 GLU A N 1
ATOM 849 C CA . GLU A 1 108 ? -13.746 -5.765 -6.703 1.00 83.81 108 GLU A CA 1
ATOM 850 C C . GLU A 1 108 ? -13.554 -5.032 -5.369 1.00 83.81 108 GLU A C 1
ATOM 852 O O . GLU A 1 108 ? -12.761 -4.086 -5.243 1.00 83.81 108 GLU A O 1
ATOM 857 N N . CYS A 1 109 ? -14.377 -5.399 -4.395 1.00 81.94 109 CYS A N 1
ATOM 858 C CA . CYS A 1 109 ? -14.451 -4.727 -3.111 1.00 81.94 109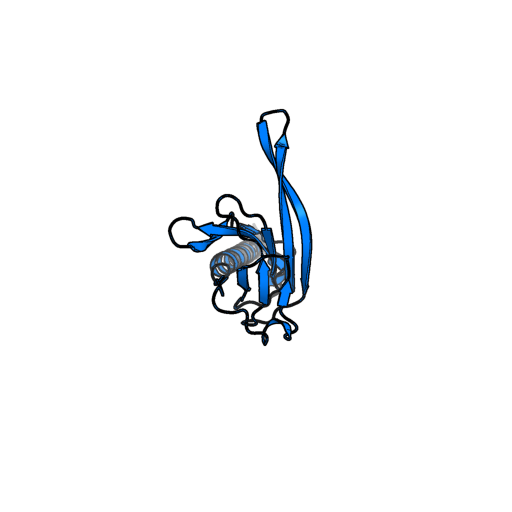 CYS A CA 1
ATOM 859 C C . CYS A 1 109 ? -13.966 -5.683 -2.030 1.00 81.94 109 CYS A C 1
ATOM 861 O O . CYS A 1 109 ? -14.486 -6.788 -1.916 1.00 81.94 109 CYS A O 1
ATOM 863 N N . LEU A 1 110 ? -12.995 -5.235 -1.241 1.00 84.31 110 LEU A N 1
ATOM 864 C CA . LEU A 1 110 ? -12.583 -5.897 -0.015 1.00 84.31 110 LEU A CA 1
ATOM 865 C C . LEU A 1 110 ? -13.184 -5.138 1.169 1.00 84.31 110 LEU A C 1
ATOM 867 O O . LEU A 1 110 ? -13.012 -3.922 1.282 1.00 84.31 110 LEU A O 1
ATOM 871 N N . TYR A 1 111 ? -13.878 -5.856 2.040 1.00 84.31 111 TYR A N 1
ATOM 872 C CA . TYR A 1 111 ? -14.491 -5.315 3.246 1.00 84.31 111 TYR A CA 1
ATOM 873 C C . TYR A 1 111 ? -13.636 -5.677 4.457 1.00 84.31 111 TYR A C 1
ATOM 875 O O . TYR A 1 111 ? -13.229 -6.827 4.614 1.00 84.31 111 TYR A O 1
ATOM 883 N N . ILE A 1 112 ? -13.326 -4.697 5.302 1.00 84.75 112 ILE A N 1
ATOM 884 C CA . ILE A 1 112 ? -12.423 -4.890 6.438 1.00 84.75 112 ILE A CA 1
ATOM 885 C C . ILE A 1 112 ? -13.087 -4.342 7.702 1.00 84.75 112 ILE A C 1
ATOM 887 O O . ILE A 1 112 ? -13.409 -3.157 7.761 1.00 84.75 112 ILE A O 1
ATOM 891 N N . GLY A 1 113 ? -13.288 -5.197 8.703 1.00 84.19 113 GLY A N 1
ATOM 892 C CA . GLY A 1 113 ? -13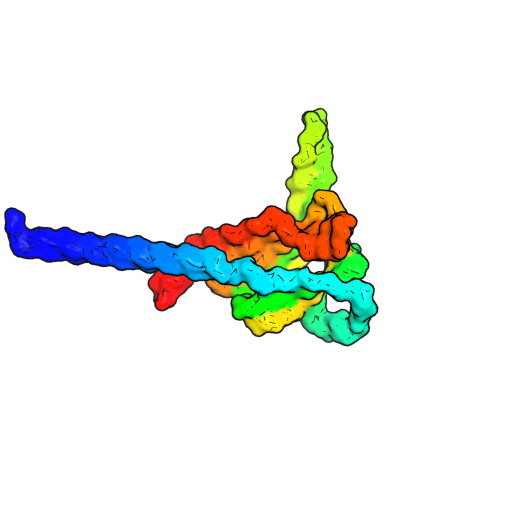.677 -4.787 10.053 1.00 84.19 113 GLY A CA 1
ATOM 893 C C . GLY A 1 113 ? -12.446 -4.310 10.816 1.00 84.19 113 GLY A C 1
ATOM 894 O O . GLY A 1 113 ? -11.479 -5.060 10.923 1.00 84.19 113 GLY A O 1
ATOM 895 N N . ILE A 1 114 ? -12.428 -3.070 11.299 1.00 84.88 114 ILE A N 1
ATOM 896 C CA . ILE A 1 114 ? -11.232 -2.452 11.879 1.00 84.88 114 ILE A CA 1
ATOM 897 C C . ILE A 1 114 ? -11.568 -1.507 13.030 1.00 84.88 114 ILE A C 1
ATOM 899 O O . ILE A 1 114 ? -12.658 -0.943 13.118 1.00 84.88 114 ILE A O 1
ATOM 903 N N . GLU A 1 115 ? -10.608 -1.331 13.933 1.00 85.06 115 GLU A N 1
ATOM 904 C CA . GLU A 1 115 ? -10.664 -0.295 14.959 1.00 85.06 115 GLU A CA 1
ATOM 905 C C . GLU A 1 115 ? -9.988 0.972 14.429 1.00 85.06 115 GLU A C 1
ATOM 907 O O . GLU A 1 115 ? -8.817 0.953 14.021 1.00 85.06 115 GLU A O 1
ATOM 912 N N . LEU A 1 116 ? -10.745 2.068 14.415 1.00 84.31 116 LEU A N 1
ATOM 913 C CA . LEU A 1 116 ? -10.261 3.386 14.037 1.00 84.31 116 LEU A CA 1
ATOM 914 C C . LEU A 1 116 ? -9.919 4.184 15.291 1.00 84.31 116 LEU A C 1
ATOM 916 O O . LEU A 1 116 ? -10.535 4.042 16.341 1.00 84.31 116 LEU A O 1
ATOM 920 N N . SER A 1 117 ? -8.897 5.021 15.168 1.00 83.94 117 SER A N 1
ATOM 921 C CA . SER A 1 117 ? -8.475 5.941 16.216 1.00 83.94 117 SER A CA 1
ATOM 922 C C . SER A 1 117 ? -8.511 7.355 15.673 1.00 83.94 117 SER A C 1
ATOM 924 O O . SER A 1 117 ? -8.163 7.611 14.520 1.00 83.94 117 SER A O 1
ATOM 926 N N . GLU A 1 118 ? -8.911 8.274 16.543 1.00 78.69 118 GLU A N 1
ATOM 927 C CA . GLU A 1 118 ? -9.080 9.690 16.232 1.00 78.69 118 GLU A CA 1
ATOM 928 C C . GLU A 1 118 ? -7.763 10.476 16.161 1.00 78.69 118 GLU A C 1
ATOM 930 O O . GLU A 1 118 ? -7.751 11.632 15.744 1.00 78.69 118 GLU A O 1
ATOM 935 N N . THR A 1 119 ? -6.670 9.920 16.699 1.00 77.06 119 THR A N 1
ATOM 936 C CA . THR A 1 119 ? -5.427 10.686 16.927 1.00 77.06 119 THR A CA 1
ATOM 937 C C . THR A 1 119 ? -4.243 10.121 16.160 1.00 77.06 119 THR A C 1
ATOM 939 O O . THR A 1 119 ? -3.494 10.869 15.543 1.00 77.06 119 THR A O 1
ATOM 942 N N . LEU A 1 120 ? -4.059 8.803 16.214 1.00 83.19 120 LEU A N 1
ATOM 943 C CA . LEU A 1 120 ? -2.972 8.098 15.540 1.00 83.19 120 LEU A CA 1
ATOM 944 C C . LEU A 1 120 ? -3.511 6.810 14.922 1.00 83.19 120 LEU A C 1
ATOM 946 O O . LEU A 1 120 ? -4.296 6.126 15.584 1.00 83.19 120 LEU A O 1
ATOM 950 N N . PRO A 1 121 ? -3.101 6.453 13.696 1.00 85.94 121 PRO A N 1
ATOM 951 C CA . PRO A 1 121 ? -3.593 5.254 13.036 1.00 85.94 121 PRO A CA 1
ATOM 952 C C . PRO A 1 121 ? -3.182 4.000 13.816 1.00 85.94 121 PRO A C 1
ATOM 954 O O . PRO A 1 121 ? -2.006 3.760 14.051 1.00 85.94 121 PRO A O 1
ATOM 957 N N . LEU A 1 122 ? -4.141 3.157 14.192 1.00 87.50 122 LEU A N 1
ATOM 958 C CA . LEU A 1 122 ? -3.847 1.869 14.847 1.00 87.50 122 LEU A CA 1
ATOM 959 C C . LEU A 1 122 ? -3.468 0.777 13.845 1.00 87.50 122 LEU A C 1
ATOM 961 O O . LEU A 1 122 ? -2.933 -0.269 14.214 1.00 87.50 122 LEU A O 1
ATOM 965 N N . HIS A 1 123 ? -3.744 1.027 12.568 1.00 88.69 123 HIS A N 1
ATOM 966 C CA . HIS A 1 123 ? -3.572 0.069 11.496 1.00 88.69 123 HIS A CA 1
ATOM 967 C C . HIS A 1 123 ? -2.889 0.729 10.302 1.00 88.69 123 HIS A C 1
ATOM 969 O O . HIS A 1 123 ? -3.256 1.829 9.885 1.00 88.69 123 HIS A O 1
ATOM 975 N N . GLN A 1 124 ? -1.914 0.024 9.733 1.00 90.62 124 GLN A N 1
ATOM 976 C CA . GLN A 1 124 ? -1.266 0.375 8.477 1.00 90.62 124 GLN A CA 1
ATOM 977 C C . GLN A 1 124 ? -1.622 -0.664 7.419 1.00 90.62 124 GLN A C 1
ATOM 979 O O . GLN A 1 124 ? -1.413 -1.865 7.606 1.00 90.62 124 GLN A O 1
ATOM 984 N N . ILE A 1 125 ? -2.105 -0.192 6.277 1.00 89.88 125 ILE A N 1
ATOM 985 C CA . ILE A 1 125 ? -2.397 -1.017 5.113 1.00 89.88 125 ILE A CA 1
ATOM 986 C C . ILE A 1 125 ? -1.266 -0.863 4.109 1.00 89.88 125 ILE A C 1
ATOM 988 O O . ILE A 1 125 ? -0.839 0.242 3.774 1.00 89.88 125 ILE A O 1
ATOM 992 N N . ARG A 1 126 ? -0.791 -1.999 3.604 1.00 91.50 126 ARG A N 1
ATOM 993 C CA . ARG A 1 126 ? 0.175 -2.086 2.517 1.00 91.50 126 ARG A CA 1
ATOM 994 C C . ARG A 1 126 ? -0.440 -2.835 1.344 1.00 91.50 126 ARG A C 1
ATOM 996 O O . ARG A 1 126 ? -0.823 -3.993 1.475 1.00 91.50 126 ARG A O 1
ATOM 1003 N N . ILE A 1 127 ? -0.479 -2.195 0.186 1.00 89.94 127 ILE A N 1
ATOM 1004 C CA . ILE A 1 127 ? -1.066 -2.728 -1.042 1.00 89.94 127 ILE A CA 1
ATOM 1005 C C . ILE A 1 127 ? 0.042 -2.915 -2.063 1.00 89.94 127 ILE A C 1
ATOM 1007 O O . ILE A 1 127 ? 0.731 -1.961 -2.411 1.00 89.94 127 ILE A O 1
ATOM 1011 N N . GLU A 1 128 ? 0.206 -4.139 -2.549 1.00 90.88 128 GLU A N 1
ATOM 1012 C CA . GLU A 1 128 ? 1.048 -4.459 -3.696 1.00 90.88 128 GLU A CA 1
ATOM 1013 C C . GLU A 1 128 ? 0.159 -4.620 -4.931 1.00 90.88 128 GLU A C 1
ATOM 1015 O O . GLU A 1 128 ? -0.721 -5.483 -4.976 1.00 90.88 128 GLU A O 1
ATOM 1020 N N . TYR A 1 129 ? 0.392 -3.798 -5.949 1.00 88.50 129 TYR A N 1
ATOM 1021 C CA . TYR A 1 129 ? -0.334 -3.861 -7.215 1.00 88.50 129 TYR A CA 1
ATOM 1022 C C . TYR A 1 129 ? 0.282 -4.880 -8.176 1.00 88.50 129 TYR A C 1
ATOM 1024 O O . TYR A 1 129 ? 1.378 -5.404 -7.965 1.00 88.50 129 TYR A O 1
ATOM 1032 N N . ILE A 1 130 ? -0.421 -5.161 -9.275 1.00 88.62 130 ILE A N 1
ATOM 1033 C CA . ILE A 1 130 ? 0.051 -6.093 -10.308 1.00 88.62 130 ILE A CA 1
ATOM 1034 C C . ILE A 1 130 ? 1.379 -5.670 -10.957 1.00 88.62 130 ILE A C 1
ATOM 1036 O O . ILE A 1 130 ? 2.163 -6.524 -11.363 1.00 88.62 130 ILE A O 1
ATOM 1040 N N . ASP A 1 131 ? 1.655 -4.366 -11.013 1.00 85.88 131 ASP A N 1
ATOM 1041 C CA . ASP A 1 131 ? 2.915 -3.801 -11.501 1.00 85.88 131 ASP A CA 1
ATOM 1042 C C . ASP A 1 131 ? 3.998 -3.726 -10.408 1.00 85.88 131 ASP A C 1
ATOM 1044 O O . ASP A 1 131 ? 5.008 -3.046 -10.576 1.00 85.88 131 ASP A O 1
ATOM 1048 N N . PHE A 1 132 ? 3.819 -4.424 -9.282 1.00 88.19 132 PHE A N 1
ATOM 1049 C CA . PHE A 1 132 ? 4.751 -4.472 -8.149 1.00 88.19 132 PHE A CA 1
ATOM 1050 C C . PHE A 1 132 ? 5.014 -3.121 -7.473 1.00 88.19 132 PHE A C 1
ATOM 1052 O O . PHE A 1 132 ? 5.974 -2.998 -6.703 1.00 88.19 132 PHE A O 1
ATOM 1059 N N . SER A 1 133 ? 4.218 -2.095 -7.777 1.00 88.31 133 SER A N 1
ATOM 1060 C CA . SER A 1 133 ? 4.211 -0.871 -6.984 1.00 88.31 133 SER A CA 1
ATOM 1061 C C . SER A 1 133 ? 3.571 -1.149 -5.625 1.00 88.31 133 SER A C 1
ATOM 1063 O O . SER A 1 133 ? 2.712 -2.026 -5.488 1.00 88.31 133 SER A O 1
ATOM 1065 N N . ILE A 1 134 ? 4.036 -0.434 -4.605 1.00 90.38 134 ILE A N 1
ATOM 1066 C CA . ILE A 1 134 ? 3.589 -0.610 -3.227 1.00 90.38 134 ILE A CA 1
ATOM 1067 C C . ILE A 1 134 ? 3.020 0.714 -2.735 1.00 90.38 134 ILE A C 1
ATOM 1069 O O . ILE A 1 134 ? 3.760 1.691 -2.644 1.00 90.38 134 ILE A O 1
ATOM 1073 N N . ALA A 1 135 ? 1.741 0.731 -2.374 1.00 88.25 135 ALA A N 1
ATOM 1074 C CA . ALA A 1 135 ? 1.139 1.824 -1.619 1.00 88.25 135 ALA A CA 1
ATOM 1075 C C . ALA A 1 135 ? 1.083 1.450 -0.135 1.00 88.25 135 ALA A C 1
ATOM 1077 O O . ALA A 1 135 ? 0.768 0.311 0.209 1.00 88.25 135 ALA A O 1
ATOM 1078 N N . THR A 1 136 ? 1.410 2.391 0.742 1.00 90.06 136 THR A N 1
ATOM 1079 C CA . THR A 1 136 ? 1.358 2.223 2.197 1.00 90.06 136 THR A CA 1
ATOM 1080 C C . THR A 1 136 ? 0.669 3.427 2.811 1.00 90.06 136 THR A C 1
ATOM 1082 O O . THR A 1 136 ? 0.982 4.554 2.441 1.00 90.06 136 THR A O 1
ATOM 1085 N N . PHE A 1 137 ? -0.271 3.196 3.720 1.00 89.12 137 PHE A N 1
ATOM 1086 C CA . PHE A 1 137 ? -0.967 4.265 4.432 1.00 89.12 137 PHE A CA 1
ATOM 1087 C C . PHE A 1 137 ? -1.540 3.762 5.755 1.00 89.12 137 PHE A C 1
ATOM 10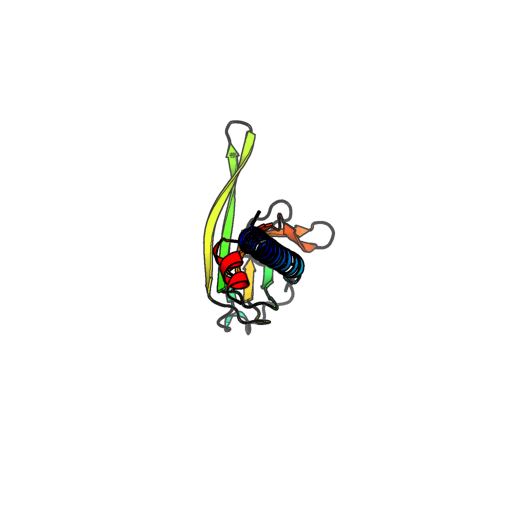89 O O . PHE A 1 137 ? -1.860 2.581 5.898 1.00 89.12 137 PHE A O 1
ATOM 1096 N N . GLY A 1 138 ? -1.654 4.664 6.722 1.00 87.62 138 GLY A N 1
ATOM 1097 C CA . GLY A 1 138 ? -2.438 4.464 7.933 1.00 87.62 138 GLY A CA 1
ATOM 1098 C C . GLY A 1 138 ? -3.895 4.854 7.711 1.00 87.62 138 GLY A C 1
ATOM 1099 O O . GLY A 1 138 ? -4.202 5.616 6.793 1.00 87.62 138 GLY A O 1
ATOM 1100 N N . ILE A 1 139 ? -4.785 4.342 8.554 1.00 86.44 139 ILE A N 1
ATOM 1101 C CA . ILE A 1 139 ? -6.183 4.778 8.587 1.00 86.44 139 ILE A CA 1
ATOM 1102 C C . ILE A 1 139 ? -6.506 5.343 9.968 1.00 86.44 139 ILE A C 1
ATOM 1104 O O . ILE A 1 139 ? -6.239 4.697 10.985 1.00 86.44 139 ILE A O 1
ATOM 1108 N N . SER A 1 140 ? -7.086 6.539 9.985 1.00 86.25 140 SER A N 1
ATOM 1109 C CA . SER A 1 140 ? -7.594 7.233 11.170 1.00 86.25 140 SER A CA 1
ATOM 1110 C C . SER A 1 140 ? -8.986 7.804 10.893 1.00 86.25 140 SER A C 1
ATOM 1112 O O . SER A 1 140 ? -9.428 7.892 9.744 1.00 86.25 140 SER A O 1
ATOM 1114 N N . GLU A 1 141 ? -9.693 8.177 11.955 1.00 83.12 141 GLU A N 1
ATOM 1115 C CA . GLU A 1 141 ? -10.951 8.915 11.858 1.00 83.12 141 GLU A CA 1
ATOM 1116 C C . GLU A 1 141 ? -10.706 10.402 12.139 1.00 83.12 141 GLU A C 1
ATOM 1118 O O . GLU A 1 141 ? -10.074 10.770 13.132 1.00 83.12 141 GLU A O 1
ATOM 1123 N N . ASN A 1 142 ? -11.226 11.284 11.284 1.00 79.81 142 ASN A N 1
ATOM 1124 C CA . ASN A 1 142 ? -11.123 12.719 11.503 1.00 79.81 142 ASN A CA 1
ATOM 1125 C C . ASN A 1 142 ? -12.155 13.200 12.532 1.00 79.81 142 ASN A C 1
ATOM 1127 O O . ASN A 1 142 ? -13.361 13.218 12.284 1.00 79.81 142 ASN A O 1
ATOM 1131 N N . ARG A 1 143 ? -11.659 13.736 13.652 1.00 72.62 143 ARG A N 1
ATOM 1132 C CA . ARG A 1 143 ? -12.462 14.315 14.746 1.00 72.62 143 ARG A CA 1
ATOM 1133 C C . ARG A 1 143 ? -13.489 15.372 14.343 1.00 72.62 143 ARG A C 1
ATOM 1135 O O . ARG A 1 143 ? -14.419 15.631 15.100 1.00 72.62 143 ARG A O 1
ATOM 1142 N N . ARG A 1 144 ? -13.289 16.080 13.230 1.00 72.75 144 ARG A N 1
ATOM 1143 C CA . ARG A 1 144 ? -14.136 17.225 12.854 1.00 72.75 144 ARG A CA 1
ATOM 1144 C C . ARG A 1 144 ? -15.394 16.821 12.098 1.00 72.75 144 ARG A C 1
ATOM 1146 O O . ARG A 1 144 ? -16.375 17.556 12.154 1.00 72.75 144 ARG A O 1
ATOM 1153 N N . ASN A 1 145 ? -15.352 15.723 11.356 1.00 73.69 145 ASN A N 1
ATOM 1154 C CA . ASN A 1 145 ? -16.411 15.334 10.424 1.00 73.69 145 ASN A CA 1
ATOM 1155 C C . ASN A 1 145 ? -16.695 13.821 10.414 1.00 73.69 145 ASN A C 1
ATOM 1157 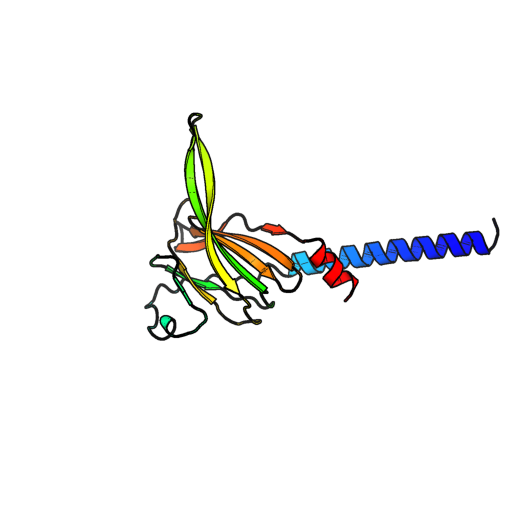O O . ASN A 1 145 ? -17.563 13.406 9.652 1.00 73.69 145 ASN A O 1
ATOM 1161 N N . GLY A 1 146 ? -15.980 13.018 11.211 1.00 68.81 146 GLY A N 1
ATOM 1162 C CA . GLY A 1 146 ? -16.103 11.557 11.238 1.00 68.81 146 GLY A CA 1
ATOM 1163 C C . GLY A 1 146 ? -15.650 10.883 9.941 1.00 68.81 146 GLY A C 1
ATOM 1164 O O . GLY A 1 146 ? -15.959 9.721 9.707 1.00 68.81 146 GLY A O 1
ATOM 1165 N N . SER A 1 147 ? -14.967 11.601 9.039 1.00 76.31 147 SER A N 1
ATOM 1166 C CA . SER A 1 147 ? -14.511 10.998 7.787 1.00 76.31 147 SER A CA 1
ATOM 1167 C C . SER A 1 147 ? -13.266 10.159 8.021 1.00 76.31 147 SER A C 1
ATOM 1169 O O . SER A 1 147 ? -12.361 10.576 8.743 1.00 76.31 147 SER A O 1
ATOM 1171 N N . ILE A 1 148 ? -13.181 9.028 7.331 1.00 78.44 148 ILE A N 1
ATOM 1172 C CA . ILE A 1 148 ? -11.977 8.205 7.327 1.00 78.44 148 ILE A CA 1
ATOM 1173 C C . ILE A 1 148 ? -10.879 8.906 6.523 1.00 78.44 148 ILE A C 1
ATOM 1175 O O . ILE A 1 148 ? -11.076 9.248 5.354 1.00 78.44 148 ILE A O 1
ATOM 1179 N N . GLU A 1 149 ? -9.711 9.078 7.134 1.00 80.94 149 GLU A N 1
ATOM 1180 C CA . GLU A 1 149 ? -8.547 9.697 6.511 1.00 80.94 149 GLU A CA 1
ATOM 1181 C C . GLU A 1 149 ? -7.423 8.686 6.276 1.00 80.94 149 GLU A C 1
ATOM 1183 O O . GLU A 1 149 ? -7.201 7.744 7.041 1.00 80.94 149 GLU A O 1
ATOM 1188 N N . LYS A 1 150 ? -6.721 8.882 5.155 1.00 82.69 150 LYS A N 1
ATOM 1189 C CA . LYS A 1 150 ? -5.525 8.122 4.790 1.00 82.69 150 LYS A CA 1
ATOM 1190 C C . LYS A 1 150 ? -4.309 8.896 5.282 1.00 82.69 150 LYS A C 1
ATOM 1192 O O . LYS A 1 150 ? -3.941 9.909 4.691 1.00 82.69 150 LYS A O 1
ATOM 1197 N N . GLU A 1 151 ? -3.679 8.398 6.333 1.00 82.56 151 GLU A N 1
ATOM 1198 C CA . GLU A 1 151 ? -2.505 9.014 6.950 1.00 82.56 151 GLU A CA 1
ATOM 1199 C C . GLU A 1 151 ? -1.216 8.519 6.299 1.00 82.56 151 GLU A C 1
ATOM 1201 O O . GLU A 1 151 ? -1.074 7.330 6.004 1.00 82.56 151 GLU A O 1
ATOM 1206 N N . ASN A 1 152 ? -0.243 9.417 6.119 1.00 82.69 152 ASN A N 1
ATOM 1207 C CA . ASN A 1 152 ? 1.088 9.092 5.589 1.00 82.69 152 ASN A CA 1
ATOM 1208 C C . ASN A 1 152 ? 1.051 8.271 4.286 1.00 82.69 152 ASN A C 1
ATOM 1210 O O . ASN A 1 152 ? 1.796 7.302 4.133 1.00 82.69 152 ASN A O 1
ATOM 1214 N N . TYR A 1 153 ? 0.164 8.643 3.357 1.00 84.00 153 TYR A N 1
ATOM 1215 C CA . TYR A 1 153 ? 0.029 7.948 2.081 1.00 84.00 153 TYR A CA 1
ATOM 1216 C C . TYR A 1 153 ? 1.327 8.026 1.274 1.00 84.00 153 TYR A C 1
ATOM 1218 O O . TYR A 1 153 ? 1.729 9.091 0.806 1.00 84.00 153 TYR A O 1
ATOM 1226 N N . GLU A 1 154 ? 1.974 6.881 1.093 1.00 85.56 154 GLU A N 1
ATOM 1227 C CA . GLU A 1 154 ? 3.224 6.766 0.360 1.00 85.56 154 GLU A CA 1
ATOM 1228 C C . GLU A 1 154 ? 3.110 5.698 -0.721 1.00 85.56 154 GLU A C 1
ATOM 1230 O O . GLU A 1 154 ? 2.673 4.571 -0.481 1.00 85.56 154 GLU A O 1
ATOM 1235 N N . VAL A 1 155 ? 3.584 6.038 -1.915 1.00 83.81 155 VAL A N 1
ATOM 1236 C CA . VAL A 1 155 ? 3.712 5.098 -3.022 1.00 83.81 155 VAL A CA 1
ATOM 1237 C C . VAL A 1 155 ? 5.182 4.917 -3.350 1.00 83.81 155 VAL A C 1
ATOM 1239 O O . VAL A 1 155 ? 5.897 5.867 -3.667 1.00 83.81 155 VAL A O 1
ATOM 1242 N N . LYS A 1 156 ? 5.629 3.665 -3.334 1.00 85.56 156 LYS A N 1
ATOM 1243 C CA . LYS A 1 156 ? 6.982 3.265 -3.704 1.00 85.56 156 LYS A CA 1
ATOM 1244 C C . LYS A 1 156 ? 6.951 2.375 -4.935 1.00 85.56 156 LYS A C 1
ATOM 1246 O O . LYS A 1 156 ? 6.286 1.342 -4.978 1.00 85.56 156 LYS A O 1
ATOM 1251 N N . SER A 1 157 ? 7.737 2.762 -5.930 1.00 83.44 157 SER A N 1
ATOM 1252 C CA . SER A 1 157 ? 8.018 1.914 -7.089 1.00 83.44 157 SER A CA 1
ATOM 1253 C C . SER A 1 157 ? 9.142 0.944 -6.762 1.00 83.44 157 SER A C 1
ATOM 1255 O O . SER A 1 157 ? 10.146 1.333 -6.164 1.00 83.44 157 SER A O 1
ATOM 1257 N N . THR A 1 158 ? 9.013 -0.308 -7.188 1.00 85.06 158 THR A N 1
ATOM 1258 C CA . THR A 1 158 ? 10.092 -1.294 -7.064 1.00 85.06 158 THR A CA 1
ATOM 1259 C C . THR A 1 158 ? 10.848 -1.429 -8.385 1.00 85.06 158 THR A C 1
ATOM 1261 O O . THR A 1 158 ? 10.367 -1.021 -9.440 1.00 85.06 158 THR A O 1
ATOM 1264 N N . ILE A 1 159 ? 12.033 -2.049 -8.370 1.00 84.06 159 ILE A N 1
ATOM 1265 C CA . ILE A 1 159 ? 12.771 -2.380 -9.608 1.00 84.06 159 ILE A CA 1
ATOM 1266 C C . ILE A 1 159 ? 11.887 -3.199 -10.564 1.00 84.06 159 ILE A C 1
ATOM 1268 O O . ILE A 1 159 ? 11.922 -2.999 -11.777 1.00 84.06 159 ILE A O 1
ATOM 1272 N N . LYS A 1 160 ? 11.043 -4.080 -10.012 1.00 85.69 160 LYS A N 1
ATOM 1273 C CA . LYS A 1 160 ? 10.084 -4.875 -10.785 1.00 85.69 160 LYS A CA 1
ATOM 1274 C C . LYS A 1 160 ? 9.029 -4.006 -11.466 1.00 85.69 160 LYS A C 1
ATOM 1276 O O . LYS A 1 160 ? 8.672 -4.312 -12.596 1.00 85.69 160 LYS A O 1
ATOM 1281 N N . THR A 1 161 ? 8.602 -2.907 -10.844 1.00 83.88 161 THR A N 1
ATOM 1282 C CA . THR A 1 161 ? 7.715 -1.914 -11.467 1.00 83.88 161 THR A CA 1
ATOM 1283 C C . THR A 1 161 ? 8.345 -1.298 -12.705 1.00 83.88 161 THR A C 1
ATOM 1285 O O . THR A 1 161 ? 7.731 -1.283 -13.767 1.00 83.88 161 THR A O 1
ATOM 1288 N N . TYR A 1 162 ? 9.601 -0.861 -12.617 1.00 80.69 162 TYR A N 1
ATOM 1289 C CA . TYR A 1 162 ? 10.294 -0.314 -13.785 1.00 80.69 162 TYR A CA 1
ATOM 1290 C C . TYR A 1 162 ? 10.446 -1.356 -14.894 1.00 80.69 162 TYR A C 1
ATOM 1292 O O . TYR A 1 162 ? 10.161 -1.056 -16.048 1.00 80.69 162 TYR A O 1
ATOM 1300 N N . LEU A 1 163 ? 10.823 -2.593 -14.555 1.00 83.12 163 LEU A N 1
ATOM 1301 C CA . LEU A 1 163 ? 10.913 -3.680 -15.534 1.00 83.12 163 LEU A CA 1
ATOM 1302 C C . LEU A 1 163 ? 9.560 -3.982 -16.189 1.00 83.12 163 LEU A C 1
ATOM 1304 O O . LEU A 1 163 ? 9.507 -4.134 -17.407 1.00 83.12 163 LEU A O 1
ATOM 1308 N N . TYR A 1 164 ? 8.477 -4.006 -15.410 1.00 82.88 164 TYR A N 1
ATOM 1309 C CA . TYR A 1 164 ? 7.120 -4.231 -15.907 1.00 82.88 164 TYR A CA 1
ATOM 1310 C C . TYR A 1 164 ? 6.765 -3.243 -17.025 1.00 82.88 164 TYR A C 1
ATOM 1312 O O . TYR A 1 164 ? 6.320 -3.651 -18.092 1.00 82.88 164 TYR A O 1
ATOM 1320 N N . TYR A 1 165 ? 7.049 -1.954 -16.832 1.00 78.50 165 TYR A N 1
ATOM 1321 C CA . TYR A 1 165 ? 6.749 -0.919 -17.827 1.00 78.50 165 TYR A CA 1
ATOM 1322 C C . TYR A 1 165 ? 7.828 -0.699 -18.901 1.00 78.50 165 TYR A C 1
ATOM 1324 O O . TYR A 1 165 ? 7.600 0.052 -19.850 1.00 78.50 165 TYR A O 1
ATOM 1332 N N . LEU A 1 166 ? 9.016 -1.289 -18.752 1.00 75.12 166 LEU A N 1
ATOM 1333 C CA . LEU A 1 166 ? 10.046 -1.279 -19.796 1.00 75.12 166 LEU A CA 1
ATOM 1334 C C . LEU A 1 166 ? 9.823 -2.395 -20.818 1.00 75.12 166 LEU A C 1
ATOM 1336 O O . LEU A 1 166 ? 10.104 -2.200 -22.000 1.00 75.12 166 LEU A O 1
ATOM 1340 N N . VAL A 1 167 ? 9.340 -3.551 -20.354 1.00 70.62 167 VAL A N 1
ATOM 1341 C CA . VAL A 1 167 ? 9.048 -4.720 -21.195 1.00 70.62 167 VAL A CA 1
ATOM 1342 C C . VAL A 1 167 ? 7.703 -4.576 -21.918 1.00 70.62 167 VAL A C 1
ATOM 1344 O O . VAL A 1 167 ? 7.555 -5.107 -23.016 1.00 70.62 167 VAL A O 1
ATOM 1347 N N . ILE A 1 168 ? 6.753 -3.839 -21.332 1.00 59.44 168 ILE A N 1
ATOM 1348 C CA . ILE A 1 168 ? 5.447 -3.496 -21.926 1.00 59.44 168 ILE A CA 1
ATOM 1349 C C . ILE A 1 168 ? 5.525 -2.159 -22.682 1.00 59.44 168 ILE A C 1
ATOM 1351 O O . ILE A 1 168 ? 4.990 -2.074 -23.803 1.00 59.44 168 ILE A O 1
#

Organism: NCBI:txid2817862

Radius of gyration: 21.67 Å; chains: 1; bounding box: 62×32×69 Å

pLDDT: mean 79.84, std 11.2, range [46.88, 94.19]